Protein AF-A0AAE8HSI9-F1 (afdb_monomer_lite)

Sequence (121 aa):
MRQSHGNIGQLSGLDQTIVAERVVAFLRQRHPHSTAKHVARDLDISRETVAKWIERGSAPNAEGILKLIAVYKTDLLIALLGGAEQWLAVAAWHERRARFEAEQAAFVAEMGPLLLGEDRP

Radius of gyration: 19.29 Å; chains: 1; bounding box: 38×51×55 Å

Foldseek 3Di:
DDDPPPPPVCVVPPDLLLQLVLVLVLQCVVPVPPSLVVLCVLLVHDSVVSCCSNPVSGRDDPVRVVSCCVRVNLSSVCSNVVHQDPVSVVVVVVVVVVVVVVVVVVVCVVCVCVVVVPDDD

Structure (mmCIF, N/CA/C/O backbone):
data_AF-A0AAE8HSI9-F1
#
_entry.id   AF-A0AAE8HSI9-F1
#
loop_
_atom_site.group_PDB
_atom_site.id
_atom_site.type_symbol
_atom_site.label_atom_id
_atom_site.label_alt_id
_atom_site.label_comp_id
_atom_site.label_asym_id
_atom_site.label_entity_id
_atom_site.label_seq_id
_atom_site.pdbx_PDB_ins_code
_atom_site.Cartn_x
_atom_site.Cartn_y
_atom_site.Cartn_z
_atom_site.occupancy
_atom_site.B_iso_or_equiv
_atom_site.auth_seq_id
_atom_site.auth_comp_id
_atom_site.auth_asym_id
_atom_site.auth_atom_id
_atom_site.pdbx_PDB_model_num
ATOM 1 N N . MET A 1 1 ? 25.166 25.464 3.784 1.00 37.00 1 MET A N 1
ATOM 2 C CA . MET A 1 1 ? 23.713 25.433 3.511 1.00 37.00 1 MET A CA 1
ATOM 3 C C . MET A 1 1 ? 23.166 24.063 3.893 1.00 37.00 1 MET A C 1
ATOM 5 O O . MET A 1 1 ? 23.664 23.072 3.389 1.00 37.00 1 MET A O 1
ATOM 9 N N . ARG A 1 2 ? 22.219 24.069 4.843 1.00 41.34 2 ARG A N 1
ATOM 10 C CA . ARG A 1 2 ? 21.186 23.075 5.202 1.00 41.34 2 ARG A CA 1
ATOM 11 C C . ARG A 1 2 ? 21.513 21.572 5.097 1.00 41.34 2 ARG A C 1
ATOM 13 O O . ARG A 1 2 ? 21.312 20.946 4.065 1.00 41.34 2 ARG A O 1
ATOM 20 N N . GLN A 1 3 ? 21.852 20.981 6.244 1.00 43.19 3 GLN A N 1
ATOM 21 C CA . GLN A 1 3 ? 21.495 19.593 6.535 1.00 43.19 3 GLN A CA 1
ATOM 22 C C . GLN A 1 3 ? 19.973 19.534 6.740 1.00 43.19 3 GLN A C 1
ATOM 24 O O . GLN A 1 3 ? 19.456 20.131 7.681 1.00 43.19 3 GLN A O 1
ATOM 29 N N . SER A 1 4 ? 19.256 18.863 5.838 1.00 45.56 4 SER A N 1
ATOM 30 C CA . SER A 1 4 ? 17.888 18.400 6.084 1.00 45.56 4 SER A CA 1
ATOM 31 C C . SER A 1 4 ? 17.978 16.931 6.468 1.00 45.56 4 SER A C 1
ATOM 33 O O . SER A 1 4 ? 17.806 16.039 5.641 1.00 45.56 4 SER A O 1
ATOM 35 N N . HIS A 1 5 ? 18.341 16.668 7.721 1.00 45.78 5 HIS A N 1
ATOM 36 C CA . HIS A 1 5 ? 18.079 15.360 8.296 1.00 45.78 5 HIS A CA 1
ATOM 37 C C . HIS A 1 5 ? 16.585 15.330 8.597 1.00 45.78 5 HIS A C 1
ATOM 39 O O . HIS A 1 5 ? 16.145 15.866 9.614 1.00 45.78 5 HIS A O 1
ATOM 45 N N . GLY A 1 6 ? 15.800 14.755 7.682 1.00 47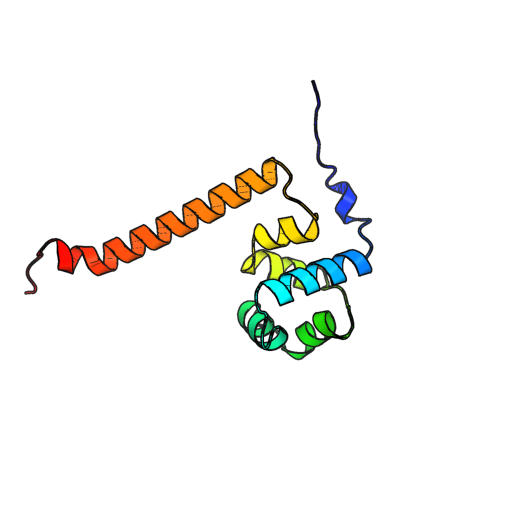.19 6 GLY A N 1
ATOM 46 C CA . GLY A 1 6 ? 14.456 14.296 8.008 1.00 47.19 6 GLY A CA 1
ATOM 47 C C . GLY A 1 6 ? 14.579 13.430 9.256 1.00 47.19 6 GLY A C 1
ATOM 48 O O . GLY A 1 6 ? 15.250 12.399 9.244 1.00 47.19 6 GLY A O 1
ATOM 49 N N . ASN A 1 7 ? 14.061 13.937 10.367 1.00 42.56 7 ASN A N 1
ATOM 50 C CA . ASN A 1 7 ? 14.301 13.373 11.678 1.00 42.56 7 ASN A CA 1
ATOM 51 C C . ASN A 1 7 ? 13.498 12.071 11.778 1.00 42.56 7 ASN A C 1
ATOM 53 O O . ASN A 1 7 ? 12.293 12.096 12.016 1.00 42.56 7 ASN A O 1
ATOM 57 N N . ILE A 1 8 ? 14.159 10.928 11.574 1.00 45.44 8 ILE A N 1
ATOM 58 C CA . ILE A 1 8 ? 13.563 9.582 11.680 1.00 45.44 8 ILE A CA 1
ATOM 59 C C . ILE A 1 8 ? 12.914 9.371 13.068 1.00 45.44 8 ILE A C 1
ATOM 61 O O . ILE A 1 8 ? 11.999 8.563 13.215 1.00 45.44 8 ILE A O 1
ATOM 65 N N . GLY A 1 9 ? 13.291 10.183 14.065 1.00 38.78 9 GLY A N 1
ATOM 66 C CA . GLY A 1 9 ? 12.620 10.292 15.361 1.00 38.78 9 GLY A CA 1
ATOM 67 C C . GLY A 1 9 ? 11.175 10.821 15.336 1.00 38.78 9 GLY A C 1
ATOM 68 O O . GLY A 1 9 ? 10.556 10.852 16.388 1.00 38.78 9 GLY A O 1
ATOM 69 N N . GLN A 1 10 ? 10.603 11.218 14.191 1.00 45.84 10 GLN A N 1
ATOM 70 C CA . 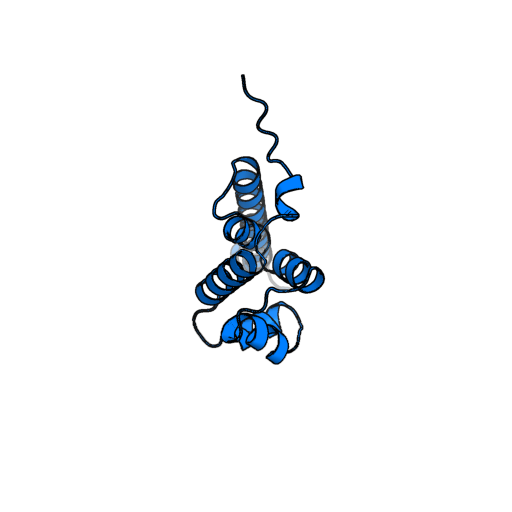GLN A 1 10 ? 9.187 11.616 14.097 1.00 45.84 10 GLN A CA 1
ATOM 71 C C . GLN A 1 10 ? 8.201 10.447 13.956 1.00 45.84 10 GLN A C 1
ATOM 73 O O . GLN A 1 10 ? 7.003 10.650 14.139 1.00 45.84 10 GLN A O 1
ATOM 78 N N . LEU A 1 11 ? 8.661 9.217 13.700 1.00 47.22 11 LEU A N 1
ATOM 79 C CA . LEU A 1 11 ? 7.761 8.054 13.672 1.00 47.22 11 LEU A CA 1
ATOM 80 C C . LEU A 1 11 ? 7.278 7.633 15.073 1.00 47.22 11 LEU A C 1
ATOM 82 O O . LEU A 1 11 ? 6.293 6.910 15.177 1.00 47.22 11 LEU A O 1
ATOM 86 N N . SER A 1 12 ? 7.924 8.100 16.149 1.00 51.09 12 SER A N 1
ATOM 87 C CA . SER A 1 12 ? 7.533 7.803 17.536 1.00 51.09 12 SER A CA 1
ATOM 88 C C . SER A 1 12 ? 6.442 8.730 18.095 1.00 51.09 12 SER A C 1
ATOM 90 O O . SER A 1 12 ? 5.990 8.511 19.216 1.00 51.09 12 SER A O 1
ATOM 92 N N . GLY A 1 13 ? 6.000 9.738 17.329 1.00 49.81 13 GLY A N 1
ATOM 93 C CA . GLY A 1 13 ? 5.013 10.736 17.764 1.00 49.81 13 GLY A CA 1
ATOM 94 C C . GLY A 1 13 ? 3.863 10.987 16.786 1.00 49.81 13 GLY A C 1
ATOM 95 O O . GLY A 1 13 ? 3.117 11.945 16.976 1.00 49.81 13 GLY A O 1
ATOM 96 N N . LEU A 1 14 ? 3.712 10.175 15.735 1.00 61.12 14 LEU A N 1
ATOM 97 C CA . LEU A 1 14 ? 2.512 10.248 14.905 1.00 61.12 14 LEU A CA 1
ATOM 98 C C . LEU A 1 14 ? 1.335 9.697 15.709 1.00 61.12 14 LEU A C 1
ATOM 100 O O . LEU A 1 14 ? 1.341 8.535 16.114 1.00 61.12 14 LEU A O 1
ATOM 104 N N . ASP A 1 15 ? 0.337 10.549 15.934 1.00 78.31 15 ASP A N 1
ATOM 105 C CA . ASP A 1 15 ? -0.945 10.147 16.499 1.00 78.31 15 ASP A CA 1
ATOM 106 C C . ASP A 1 15 ? -1.463 8.933 15.713 1.00 78.31 15 ASP A C 1
ATOM 108 O O . ASP A 1 15 ? -1.558 8.968 14.480 1.00 78.31 15 ASP A O 1
ATOM 112 N N . GLN A 1 16 ? -1.766 7.841 16.420 1.00 80.62 16 GLN A N 1
ATOM 113 C CA . GLN A 1 16 ? -2.298 6.622 15.808 1.00 80.62 16 GLN A CA 1
ATOM 114 C C . GLN A 1 16 ? -3.548 6.925 14.972 1.00 80.62 16 GLN A C 1
ATOM 116 O O . GLN A 1 16 ? -3.772 6.277 13.952 1.00 80.62 16 GLN A O 1
ATOM 121 N N . THR A 1 17 ? -4.303 7.955 15.352 1.00 86.75 17 THR A N 1
ATOM 122 C CA . THR A 1 17 ? -5.452 8.474 14.609 1.00 86.75 17 THR A CA 1
ATOM 123 C C . THR A 1 17 ? -5.041 8.991 13.230 1.00 86.75 17 THR A C 1
ATOM 125 O O . THR A 1 17 ? -5.610 8.571 12.226 1.00 86.75 17 THR A O 1
ATOM 128 N N . ILE A 1 18 ? -3.986 9.810 13.145 1.00 87.44 18 ILE A N 1
ATOM 129 C CA . ILE A 1 18 ? -3.472 10.343 11.870 1.00 87.44 18 ILE A CA 1
ATOM 130 C C . ILE A 1 18 ? -2.970 9.206 10.976 1.00 87.44 18 ILE A C 1
ATOM 132 O O . ILE A 1 18 ? -3.213 9.204 9.767 1.00 87.44 18 ILE A O 1
ATOM 136 N N . VAL A 1 19 ? -2.269 8.226 11.554 1.00 88.50 19 VAL A N 1
ATOM 137 C CA . VAL A 1 19 ? -1.794 7.054 10.804 1.00 88.50 19 VAL A CA 1
ATOM 138 C C . VAL A 1 19 ? -2.977 6.260 10.255 1.00 88.50 19 VAL A C 1
ATOM 140 O O . VAL A 1 19 ? -2.989 5.939 9.067 1.00 88.50 19 VAL A O 1
ATOM 143 N N . ALA A 1 20 ? -3.983 5.979 11.086 1.00 91.88 20 ALA A N 1
ATOM 144 C CA . ALA A 1 20 ? -5.183 5.272 10.663 1.00 91.88 20 ALA A CA 1
ATOM 145 C C . ALA A 1 20 ? 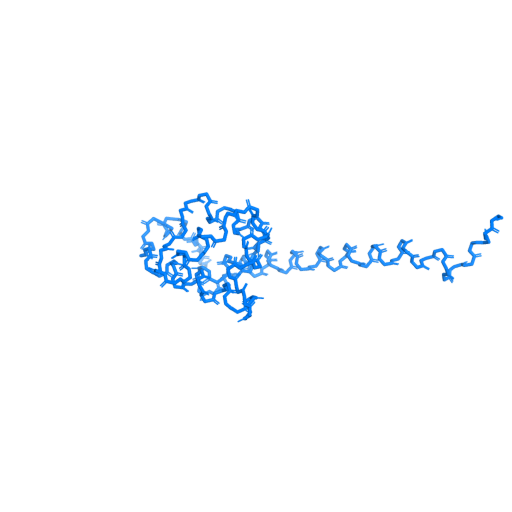-5.899 6.011 9.524 1.00 91.88 20 ALA A C 1
ATOM 147 O O . ALA A 1 20 ? -6.187 5.407 8.493 1.00 91.88 20 ALA A O 1
ATOM 148 N N . GLU A 1 21 ? -6.116 7.320 9.656 1.00 92.88 21 GLU A N 1
ATOM 149 C CA . GLU A 1 21 ? -6.763 8.144 8.631 1.00 92.88 21 GLU A CA 1
ATOM 150 C C . GLU A 1 21 ? -6.007 8.117 7.302 1.00 92.88 21 GLU A C 1
ATOM 152 O O . GLU A 1 21 ? -6.609 7.878 6.253 1.00 92.88 21 GLU A O 1
ATOM 157 N N . ARG A 1 22 ? -4.681 8.305 7.334 1.00 93.75 22 ARG A N 1
ATOM 158 C CA . ARG A 1 22 ? -3.839 8.296 6.127 1.00 93.75 22 ARG A CA 1
ATOM 159 C C . ARG A 1 22 ? -3.835 6.932 5.450 1.00 93.75 22 ARG A C 1
ATOM 161 O O . ARG A 1 22 ? -3.973 6.866 4.229 1.00 93.75 22 ARG A O 1
ATOM 168 N N . VAL A 1 23 ? -3.738 5.848 6.224 1.00 94.75 23 VAL A N 1
ATOM 169 C CA . VAL A 1 23 ? -3.848 4.483 5.690 1.00 94.75 23 VAL A CA 1
ATOM 170 C C . VAL A 1 23 ? -5.214 4.281 5.045 1.00 94.75 23 VAL A C 1
ATOM 172 O O . VAL A 1 23 ? -5.290 3.843 3.902 1.00 94.75 23 VAL A O 1
ATOM 175 N N . VAL A 1 24 ? -6.305 4.621 5.730 1.00 95.44 24 VAL A N 1
ATOM 176 C CA . VAL A 1 24 ? -7.660 4.417 5.201 1.00 95.44 24 VAL A CA 1
ATOM 177 C C . VAL A 1 24 ? -7.895 5.234 3.934 1.00 95.44 24 VAL A C 1
ATOM 179 O O . VAL A 1 24 ? -8.435 4.700 2.962 1.00 95.44 24 VAL A O 1
ATOM 182 N N . ALA A 1 25 ? -7.465 6.496 3.913 1.00 95.56 25 ALA A N 1
ATOM 183 C CA . ALA A 1 25 ? -7.547 7.350 2.734 1.00 95.56 25 ALA A CA 1
ATOM 184 C C . ALA A 1 25 ? -6.776 6.742 1.554 1.00 95.56 25 ALA A C 1
ATOM 186 O O . ALA A 1 25 ? -7.338 6.584 0.468 1.00 95.56 25 ALA A O 1
ATOM 187 N N . PHE A 1 26 ? -5.532 6.315 1.789 1.00 96.44 26 PHE A N 1
ATOM 188 C CA . PHE A 1 26 ? -4.700 5.659 0.786 1.00 96.44 26 PHE A CA 1
ATOM 189 C C . PHE A 1 26 ? -5.357 4.388 0.228 1.00 96.44 26 PHE A C 1
ATOM 191 O O . PHE A 1 26 ? -5.484 4.224 -0.986 1.00 96.44 26 PHE A O 1
ATOM 198 N N . LEU A 1 27 ? -5.837 3.498 1.102 1.00 96.75 27 LEU A N 1
ATOM 199 C CA . LEU A 1 27 ? -6.444 2.233 0.687 1.00 96.75 27 LEU A CA 1
ATOM 200 C C . LEU A 1 27 ? -7.728 2.451 -0.119 1.00 96.75 27 LEU A C 1
ATOM 202 O O . LEU A 1 27 ? -7.932 1.783 -1.133 1.00 96.75 27 LEU A O 1
ATOM 206 N N . ARG A 1 28 ? -8.580 3.401 0.290 1.00 96.25 28 ARG A N 1
ATOM 207 C CA . ARG A 1 28 ? -9.808 3.748 -0.445 1.00 96.25 28 ARG A CA 1
ATOM 208 C C . ARG A 1 28 ? -9.508 4.384 -1.797 1.00 96.25 28 ARG A C 1
ATOM 210 O O . ARG A 1 28 ? -10.214 4.099 -2.757 1.00 96.25 28 ARG A O 1
ATOM 217 N N . GLN A 1 29 ? -8.453 5.189 -1.899 1.00 96.56 29 GLN A N 1
ATOM 218 C CA . GLN A 1 29 ? -8.004 5.725 -3.182 1.00 96.56 29 GLN A CA 1
ATOM 219 C C . GLN A 1 29 ? -7.496 4.607 -4.104 1.00 96.56 29 GLN A C 1
ATOM 221 O O . GLN A 1 29 ? -7.837 4.573 -5.285 1.00 96.56 29 GLN A O 1
ATOM 226 N N . ARG A 1 30 ? -6.704 3.670 -3.566 1.00 96.06 30 ARG A N 1
ATOM 227 C CA . ARG A 1 30 ? -6.121 2.562 -4.334 1.00 96.06 30 ARG A CA 1
ATOM 228 C C . ARG A 1 30 ? -7.164 1.543 -4.793 1.00 96.06 30 ARG A C 1
ATOM 230 O O . ARG A 1 30 ? -7.054 1.021 -5.904 1.00 96.06 30 ARG A O 1
ATOM 237 N N . HIS A 1 31 ? -8.158 1.268 -3.951 1.00 95.88 31 HIS A N 1
ATOM 238 C CA . HIS A 1 31 ? -9.245 0.327 -4.211 1.00 95.88 31 HIS A CA 1
ATOM 239 C C . HIS A 1 31 ? -10.601 0.962 -3.846 1.00 95.88 31 HIS A C 1
ATOM 241 O O . HIS A 1 31 ? -11.114 0.707 -2.751 1.00 95.88 31 HIS A O 1
ATOM 247 N N . PRO A 1 32 ? -11.217 1.746 -4.753 1.00 94.31 32 PRO A N 1
ATOM 248 C CA . PRO A 1 32 ? -12.453 2.489 -4.465 1.00 94.31 32 PRO A CA 1
ATOM 249 C C . PRO A 1 32 ? -13.666 1.612 -4.145 1.00 94.31 32 PRO A C 1
ATOM 251 O O . PRO A 1 32 ? -14.569 2.019 -3.418 1.00 94.31 32 PRO A O 1
ATOM 254 N N . HIS A 1 33 ? -13.688 0.387 -4.670 1.00 94.31 33 HIS A N 1
ATOM 255 C CA . HIS A 1 33 ? -14.769 -0.567 -4.456 1.00 94.31 33 HIS A CA 1
ATOM 256 C C . HIS A 1 33 ? -14.242 -1.822 -3.774 1.00 94.31 33 HIS A C 1
ATOM 258 O O . HIS A 1 33 ? -13.179 -2.342 -4.120 1.00 94.31 33 HIS A O 1
ATOM 264 N N . SER A 1 34 ? -15.013 -2.348 -2.819 1.00 93.88 34 SER A N 1
ATOM 265 C CA . SER A 1 34 ? -14.642 -3.549 -2.059 1.00 93.88 34 SER A CA 1
ATOM 266 C C . SER A 1 34 ? -13.232 -3.463 -1.451 1.00 93.88 34 SER A C 1
ATOM 268 O O . SER A 1 34 ? -12.488 -4.444 -1.481 1.00 93.88 34 SER A O 1
ATOM 270 N N . THR A 1 35 ? -12.850 -2.293 -0.920 1.00 96.50 35 THR A N 1
ATOM 271 C CA . THR A 1 35 ? -11.492 -1.989 -0.437 1.00 96.50 35 THR A CA 1
ATOM 272 C C . THR A 1 35 ? -10.941 -3.094 0.464 1.00 96.50 35 THR A C 1
ATOM 274 O O . THR A 1 35 ? -9.893 -3.659 0.170 1.00 96.50 35 THR A O 1
ATOM 277 N N . ALA A 1 36 ? -11.694 -3.491 1.499 1.00 96.50 36 ALA A N 1
ATOM 278 C CA . ALA A 1 36 ? -11.256 -4.512 2.450 1.00 96.50 36 ALA A CA 1
ATOM 279 C C . ALA A 1 36 ? -10.945 -5.867 1.792 1.00 96.50 36 ALA A C 1
ATOM 281 O O . ALA A 1 36 ? -10.013 -6.546 2.204 1.00 96.50 36 ALA A O 1
ATOM 282 N N . LYS A 1 37 ? -11.702 -6.262 0.759 1.00 97.06 37 LYS A N 1
ATOM 283 C CA . LYS A 1 37 ? -11.490 -7.525 0.036 1.00 97.06 37 LYS A CA 1
ATOM 284 C C . LYS A 1 37 ? -10.192 -7.491 -0.770 1.00 97.06 37 LYS A C 1
ATOM 286 O O . LYS A 1 37 ? -9.434 -8.452 -0.722 1.00 97.06 37 LYS A O 1
ATOM 291 N N . HIS A 1 38 ? -9.960 -6.412 -1.517 1.00 97.69 38 HIS A N 1
ATOM 292 C CA . HIS A 1 38 ? -8.770 -6.284 -2.359 1.00 97.69 38 HIS A CA 1
ATOM 293 C C . HIS A 1 38 ? -7.501 -6.201 -1.517 1.00 97.69 38 HIS A C 1
ATOM 295 O O . HIS A 1 38 ? -6.584 -6.981 -1.730 1.00 97.69 38 HIS A O 1
ATOM 301 N N . VAL A 1 39 ? -7.503 -5.347 -0.495 1.00 97.38 39 VAL A N 1
ATOM 302 C CA . VAL A 1 39 ? -6.354 -5.173 0.400 1.00 97.38 39 VAL A CA 1
ATOM 303 C C . VAL A 1 39 ? -6.048 -6.464 1.162 1.00 97.38 39 VAL A C 1
ATOM 305 O O . VAL A 1 39 ? -4.893 -6.851 1.256 1.00 97.38 39 VAL A O 1
ATOM 308 N N . ALA A 1 40 ? -7.064 -7.175 1.661 1.00 97.56 40 ALA A N 1
ATOM 309 C CA . ALA A 1 40 ? -6.864 -8.454 2.344 1.00 97.56 40 ALA A CA 1
ATOM 310 C C . ALA A 1 40 ? -6.210 -9.509 1.443 1.00 97.56 40 ALA A C 1
ATOM 312 O O . ALA A 1 40 ? -5.330 -10.233 1.896 1.00 97.56 40 ALA A O 1
ATOM 313 N N . ARG A 1 41 ? -6.614 -9.564 0.168 1.00 97.50 41 ARG A N 1
ATOM 314 C CA . ARG A 1 41 ? -5.991 -10.433 -0.836 1.00 97.50 41 ARG A CA 1
ATOM 315 C C . ARG A 1 41 ? -4.549 -10.014 -1.113 1.00 97.50 41 ARG A C 1
ATOM 317 O O . ARG A 1 41 ? -3.682 -10.872 -1.167 1.00 97.50 41 ARG A O 1
ATOM 324 N N . ASP A 1 42 ? -4.306 -8.722 -1.304 1.00 96.81 42 ASP A N 1
ATOM 325 C CA . ASP A 1 42 ? -2.975 -8.220 -1.650 1.00 96.81 42 ASP A CA 1
ATOM 326 C C . ASP A 1 42 ? -1.976 -8.423 -0.489 1.00 96.81 42 ASP A C 1
ATOM 328 O O . ASP A 1 42 ? -0.795 -8.652 -0.731 1.00 96.81 42 ASP A O 1
ATOM 332 N N . LEU A 1 43 ? -2.448 -8.374 0.764 1.00 95.50 43 LEU A N 1
ATOM 333 C CA . LEU A 1 43 ? -1.636 -8.551 1.976 1.00 95.50 43 LEU A CA 1
ATOM 334 C C . LEU A 1 43 ? -1.601 -9.987 2.518 1.00 95.50 43 LEU A C 1
ATOM 336 O O . LEU A 1 43 ? -0.882 -10.233 3.487 1.00 95.50 43 LEU A O 1
ATOM 340 N N . ASP A 1 44 ? -2.401 -10.890 1.954 1.00 96.12 44 ASP A N 1
ATOM 341 C CA . ASP A 1 44 ? -2.622 -12.249 2.461 1.00 96.12 44 ASP A CA 1
ATOM 342 C C . ASP A 1 44 ? -3.001 -12.287 3.960 1.00 96.12 44 ASP A C 1
ATOM 344 O O . ASP A 1 44 ? -2.380 -12.942 4.799 1.00 96.12 44 ASP A O 1
ATOM 348 N N . ILE A 1 45 ? -4.022 -11.506 4.330 1.00 95.62 45 ILE A N 1
ATOM 349 C CA . ILE A 1 45 ? -4.570 -11.455 5.697 1.00 95.62 45 ILE A CA 1
ATOM 350 C C . ILE A 1 45 ? -6.097 -11.528 5.689 1.00 95.62 45 ILE A C 1
ATOM 352 O O . ILE A 1 45 ? -6.751 -11.429 4.651 1.00 95.62 45 ILE A O 1
ATOM 356 N N . SER A 1 46 ? -6.707 -11.676 6.868 1.00 96.69 46 SER A N 1
ATOM 357 C CA . SER A 1 46 ? -8.164 -11.744 6.957 1.00 96.69 46 SER A CA 1
ATOM 358 C C . SER A 1 46 ? -8.827 -10.422 6.541 1.00 96.69 46 SER A C 1
ATOM 360 O O . SER A 1 46 ? -8.413 -9.323 6.925 1.00 96.69 46 SER A O 1
ATOM 362 N N . ARG A 1 47 ? -9.938 -10.535 5.801 1.00 96.75 47 ARG A N 1
ATOM 363 C CA . ARG A 1 47 ? -10.786 -9.387 5.439 1.00 96.75 47 ARG A CA 1
ATOM 364 C C . ARG A 1 47 ? -11.286 -8.633 6.668 1.00 96.75 47 ARG A C 1
ATOM 366 O O . ARG A 1 47 ? -11.448 -7.421 6.608 1.00 96.75 47 ARG A O 1
ATOM 373 N N . GLU A 1 48 ? -11.531 -9.339 7.769 1.00 96.00 48 GLU A N 1
ATOM 374 C CA . GLU A 1 48 ? -12.002 -8.737 9.016 1.00 96.00 48 GLU A CA 1
ATOM 375 C C . GLU A 1 48 ? -10.957 -7.801 9.636 1.00 96.00 48 GLU A C 1
ATOM 377 O O . GLU A 1 48 ? -11.305 -6.715 10.093 1.00 96.00 48 GLU A O 1
ATOM 382 N N . THR A 1 49 ? -9.674 -8.177 9.610 1.00 95.56 49 THR A N 1
ATOM 383 C CA . THR A 1 49 ? -8.585 -7.309 10.081 1.00 95.56 49 THR A CA 1
ATOM 384 C C . THR A 1 49 ? -8.547 -6.007 9.290 1.00 95.56 49 THR A C 1
ATOM 386 O O . THR A 1 49 ? -8.507 -4.928 9.875 1.00 95.56 49 THR A O 1
ATOM 389 N N . VAL A 1 50 ? -8.650 -6.091 7.963 1.00 96.44 50 VAL A N 1
ATOM 390 C CA . VAL A 1 50 ? -8.676 -4.896 7.113 1.00 96.44 50 VAL A CA 1
ATOM 391 C C . VAL A 1 50 ? -9.957 -4.081 7.318 1.00 96.44 50 VAL A C 1
ATOM 393 O O . VAL A 1 50 ? -9.908 -2.852 7.346 1.00 96.44 50 VAL A O 1
ATOM 396 N N . ALA A 1 51 ? -11.105 -4.737 7.507 1.00 95.62 51 ALA A N 1
ATOM 397 C CA . ALA A 1 51 ? -12.361 -4.057 7.816 1.00 95.62 51 ALA A CA 1
ATOM 398 C C . ALA A 1 51 ? -12.257 -3.256 9.123 1.00 95.62 51 ALA A C 1
ATOM 400 O O . ALA A 1 51 ? -12.707 -2.116 9.168 1.00 95.62 51 ALA A O 1
ATOM 401 N N . LYS A 1 52 ? -11.577 -3.777 10.156 1.00 94.56 52 LYS A N 1
ATOM 402 C CA . LYS A 1 52 ? -11.310 -3.025 11.398 1.00 94.56 52 LYS A CA 1
ATOM 403 C C . LYS A 1 52 ? -10.512 -1.747 11.135 1.00 94.56 52 LYS A C 1
ATOM 405 O O . LYS A 1 52 ? -10.844 -0.711 11.705 1.00 94.56 52 LYS A O 1
ATOM 410 N N . TRP A 1 53 ? -9.522 -1.783 10.244 1.00 94.62 53 TRP A N 1
ATOM 411 C CA . TRP A 1 53 ? -8.782 -0.575 9.868 1.00 94.62 53 TRP A CA 1
ATOM 412 C C . TRP A 1 53 ? -9.684 0.451 9.175 1.00 94.62 53 TRP A C 1
ATOM 414 O O . TRP A 1 53 ? -9.676 1.623 9.535 1.00 94.62 53 TRP A O 1
ATOM 424 N N . ILE A 1 54 ? -10.510 0.004 8.226 1.00 93.31 54 ILE A N 1
ATOM 425 C CA . ILE A 1 54 ? -11.309 0.885 7.358 1.00 93.31 54 ILE A CA 1
ATOM 426 C C . ILE A 1 54 ? -12.575 1.426 8.031 1.00 93.31 54 ILE A C 1
ATOM 428 O O . ILE A 1 54 ? -12.957 2.569 7.778 1.00 93.31 54 ILE A O 1
ATOM 432 N N . GLU A 1 55 ? -13.264 0.604 8.817 1.00 90.25 55 GLU A N 1
ATOM 433 C CA . GLU A 1 55 ? -14.578 0.916 9.393 1.00 90.25 55 GLU A CA 1
ATOM 434 C C . GLU A 1 55 ? -14.461 1.469 10.809 1.00 90.25 55 GLU A C 1
ATOM 436 O O . GLU A 1 55 ? -15.208 2.368 11.182 1.00 90.25 55 GLU A O 1
ATOM 441 N N . ARG A 1 56 ? -13.522 0.938 11.602 1.00 83.69 56 ARG A N 1
ATOM 442 C CA . ARG A 1 56 ? -13.352 1.314 13.014 1.00 83.69 56 ARG A CA 1
ATOM 443 C C . ARG A 1 56 ? -12.220 2.314 13.237 1.00 83.69 56 ARG A C 1
ATOM 445 O O . ARG A 1 56 ? -11.953 2.652 14.385 1.00 83.69 56 ARG A O 1
ATOM 452 N N . GLY A 1 57 ? -11.526 2.733 12.175 1.00 80.50 57 GLY A N 1
ATOM 453 C CA . GLY A 1 57 ? -10.400 3.667 12.260 1.00 80.50 57 GLY A CA 1
ATOM 454 C C . GLY A 1 57 ? -9.233 3.137 13.095 1.00 80.50 57 GLY A C 1
ATOM 455 O O . GLY 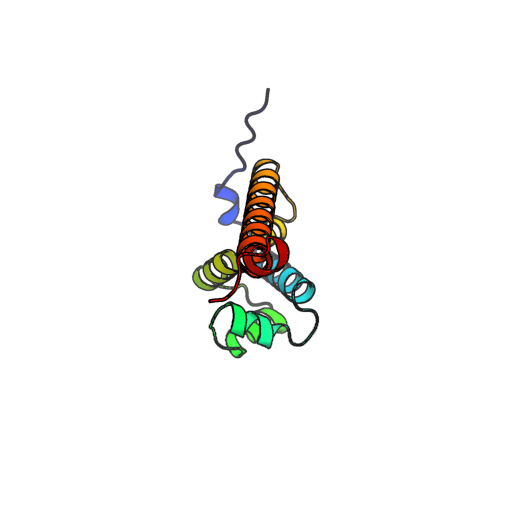A 1 57 ? -8.464 3.913 13.649 1.00 80.50 57 GLY A O 1
ATOM 456 N N . SER A 1 58 ? -9.112 1.814 13.243 1.00 86.31 58 SER A N 1
ATOM 457 C CA . SER A 1 58 ? -8.006 1.221 13.993 1.00 86.31 58 SER A CA 1
ATOM 458 C C . SER A 1 58 ? -6.720 1.331 13.177 1.00 86.31 58 SER A C 1
ATOM 460 O O . SER A 1 58 ? -6.664 0.832 12.053 1.00 86.31 58 SER A O 1
ATOM 462 N N . ALA A 1 59 ? -5.674 1.939 13.736 1.00 86.25 59 ALA A N 1
ATOM 463 C CA . ALA A 1 59 ? 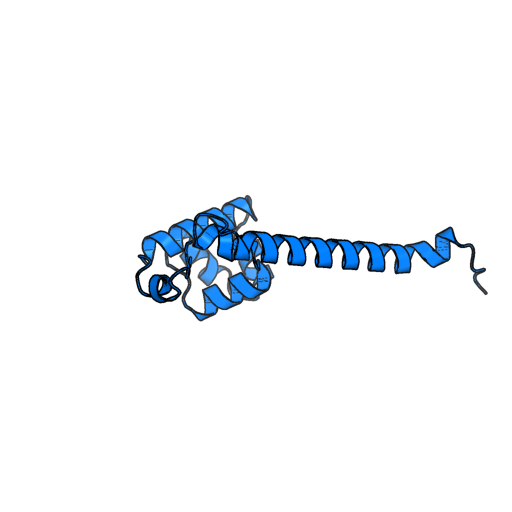-4.371 1.960 13.083 1.00 86.25 59 ALA A CA 1
ATOM 464 C C . ALA A 1 59 ? -3.854 0.521 12.882 1.00 86.25 59 ALA A C 1
ATOM 466 O O . ALA A 1 59 ? -3.961 -0.300 13.804 1.00 86.25 59 ALA A O 1
ATOM 467 N N . PRO A 1 60 ? -3.276 0.185 11.715 1.00 91.75 60 PRO A N 1
ATOM 468 C CA . PRO A 1 60 ? -2.523 -1.052 11.584 1.00 91.75 60 PRO A CA 1
ATOM 469 C C . PRO A 1 60 ? -1.382 -1.073 12.605 1.00 91.75 60 PRO A C 1
ATOM 471 O O . PRO A 1 60 ? -0.724 -0.059 12.842 1.00 91.75 60 PRO A O 1
ATOM 474 N N . ASN A 1 61 ? -1.130 -2.236 13.202 1.00 90.25 61 ASN A N 1
ATOM 475 C CA . ASN A 1 61 ? 0.050 -2.429 14.041 1.00 90.25 61 ASN A CA 1
ATOM 476 C C . ASN A 1 61 ? 1.331 -2.431 13.180 1.00 90.25 61 ASN A C 1
ATOM 478 O O . ASN A 1 61 ? 1.270 -2.382 11.951 1.00 90.25 61 ASN A O 1
ATOM 482 N N . ALA A 1 62 ? 2.502 -2.530 13.816 1.00 89.19 62 ALA A N 1
ATOM 483 C CA . ALA A 1 62 ? 3.783 -2.496 13.108 1.00 89.19 62 ALA A CA 1
ATOM 484 C C . ALA A 1 62 ? 3.884 -3.561 11.997 1.00 89.19 62 ALA A C 1
ATOM 486 O O . ALA A 1 62 ? 4.325 -3.258 10.893 1.00 89.19 62 ALA A O 1
ATOM 487 N N . GLU A 1 63 ? 3.412 -4.785 12.253 1.00 92.94 63 GLU A N 1
ATOM 488 C CA . GLU A 1 63 ? 3.375 -5.853 11.247 1.00 92.94 63 GLU A CA 1
ATOM 489 C C . GLU A 1 63 ? 2.458 -5.496 10.066 1.00 92.94 63 GLU A C 1
ATOM 491 O O . GLU A 1 63 ? 2.842 -5.657 8.909 1.00 92.94 63 GLU A O 1
ATOM 496 N N . GLY A 1 64 ? 1.265 -4.967 10.343 1.00 94.56 64 GLY A N 1
ATOM 497 C CA . GLY A 1 64 ? 0.328 -4.504 9.325 1.00 94.56 64 GLY A CA 1
ATOM 498 C C . GLY A 1 64 ? 0.922 -3.391 8.466 1.00 94.56 64 GLY A C 1
ATOM 499 O O . GLY A 1 64 ? 0.828 -3.454 7.243 1.00 94.56 64 GLY A O 1
ATOM 500 N N . ILE A 1 65 ? 1.603 -2.421 9.082 1.00 94.38 65 ILE A N 1
ATOM 501 C CA . ILE A 1 65 ? 2.326 -1.367 8.359 1.00 94.38 65 ILE A CA 1
ATOM 502 C C . ILE A 1 65 ? 3.428 -1.963 7.478 1.00 94.38 65 ILE A C 1
ATOM 504 O O . ILE A 1 65 ? 3.514 -1.605 6.307 1.00 94.38 65 ILE A O 1
ATOM 508 N N . LEU A 1 66 ? 4.232 -2.905 7.980 1.00 94.06 66 LEU A N 1
ATOM 509 C CA . LEU A 1 66 ? 5.280 -3.553 7.182 1.00 94.06 66 LEU A CA 1
ATOM 510 C C . LEU A 1 66 ? 4.709 -4.331 5.988 1.00 94.06 66 LEU A C 1
ATOM 512 O O . LEU A 1 66 ? 5.248 -4.222 4.889 1.00 94.06 66 LEU A O 1
ATOM 516 N N . LYS A 1 67 ? 3.595 -5.055 6.162 1.00 96.56 67 LYS A N 1
ATOM 517 C CA . LYS A 1 67 ? 2.895 -5.733 5.054 1.00 96.56 67 LYS A CA 1
ATOM 518 C C . LYS A 1 67 ? 2.377 -4.737 4.021 1.00 96.56 67 LYS A C 1
ATOM 520 O O . LYS A 1 67 ? 2.563 -4.938 2.824 1.00 96.56 67 LYS A O 1
ATOM 525 N N . LEU A 1 68 ? 1.781 -3.634 4.475 1.00 97.06 68 LEU A N 1
ATOM 526 C CA . LEU A 1 68 ? 1.336 -2.560 3.591 1.00 97.06 68 LEU A CA 1
ATOM 527 C C . LEU A 1 68 ? 2.518 -1.960 2.809 1.00 97.06 68 LEU A C 1
ATOM 529 O O . LEU A 1 68 ? 2.394 -1.765 1.604 1.00 97.06 68 LEU A O 1
ATOM 533 N N . ILE A 1 69 ? 3.665 -1.708 3.451 1.00 95.44 69 ILE A N 1
ATOM 534 C CA . ILE A 1 69 ? 4.875 -1.198 2.782 1.00 95.44 69 ILE A CA 1
ATOM 535 C C . ILE A 1 69 ? 5.403 -2.217 1.768 1.00 95.44 69 ILE A C 1
ATOM 537 O O . ILE A 1 69 ? 5.771 -1.834 0.664 1.00 95.44 69 ILE A O 1
ATOM 54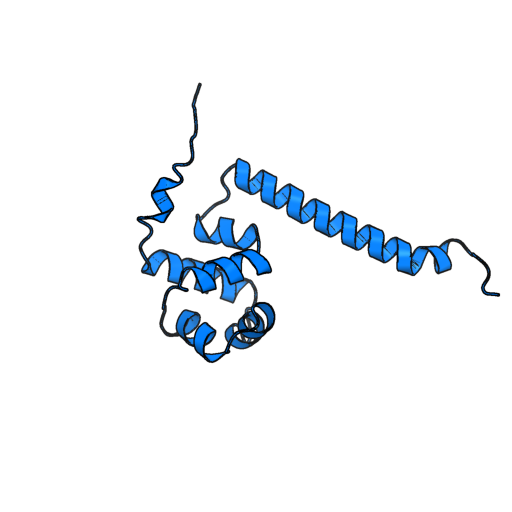1 N N . ALA A 1 70 ? 5.418 -3.511 2.090 1.00 95.56 70 ALA A N 1
ATOM 542 C CA . ALA A 1 70 ? 5.891 -4.540 1.163 1.00 95.56 70 ALA A CA 1
ATOM 543 C C . ALA A 1 70 ? 5.054 -4.599 -0.130 1.00 95.56 70 ALA A C 1
ATOM 545 O O . ALA A 1 70 ? 5.599 -4.798 -1.216 1.00 95.56 70 ALA A O 1
ATOM 546 N N . VAL A 1 71 ? 3.740 -4.392 -0.017 1.00 96.38 71 VAL A N 1
ATOM 547 C CA . VAL A 1 71 ? 2.793 -4.463 -1.139 1.00 96.38 71 VAL A CA 1
ATOM 548 C C . VAL A 1 71 ? 2.715 -3.146 -1.913 1.00 96.38 71 VAL A C 1
ATOM 550 O O . VAL A 1 71 ? 2.799 -3.130 -3.140 1.00 96.38 71 VAL A O 1
ATOM 553 N N . TYR A 1 72 ? 2.543 -2.034 -1.201 1.00 95.38 72 TYR A N 1
ATOM 554 C CA . TYR A 1 72 ? 2.251 -0.720 -1.780 1.00 95.38 72 TYR A CA 1
ATOM 555 C C . TYR A 1 72 ? 3.469 0.200 -1.874 1.00 95.38 72 TYR A C 1
ATOM 557 O O . TYR A 1 72 ? 3.396 1.252 -2.508 1.00 95.38 72 TYR A O 1
ATOM 565 N N . LYS A 1 73 ? 4.593 -0.215 -1.288 1.00 94.56 73 LYS A N 1
ATOM 566 C CA . LYS A 1 73 ? 5.917 0.368 -1.476 1.00 94.56 73 LYS A CA 1
ATOM 567 C C . LYS A 1 73 ? 5.963 1.879 -1.216 1.00 94.56 73 LYS A C 1
ATOM 569 O O . LYS A 1 73 ? 5.405 2.357 -0.224 1.00 94.56 73 LYS A O 1
ATOM 574 N N . THR A 1 74 ? 6.673 2.632 -2.059 1.00 94.81 74 THR A N 1
ATOM 575 C CA . THR A 1 74 ? 6.934 4.062 -1.844 1.00 94.81 74 THR A CA 1
ATOM 576 C C . THR A 1 74 ? 5.663 4.911 -1.834 1.00 94.81 74 THR A C 1
ATOM 578 O O . THR A 1 74 ? 5.607 5.894 -1.094 1.00 94.81 74 THR A O 1
ATOM 581 N N . ASP A 1 75 ? 4.614 4.501 -2.551 1.00 93.94 75 ASP A N 1
ATOM 582 C CA . ASP A 1 75 ? 3.337 5.221 -2.597 1.00 93.94 75 ASP A CA 1
ATOM 583 C C . ASP A 1 75 ? 2.670 5.297 -1.212 1.00 93.94 75 ASP A C 1
ATOM 585 O O . ASP A 1 75 ? 2.167 6.352 -0.815 1.00 93.94 75 ASP A O 1
ATOM 589 N N . LEU A 1 76 ? 2.724 4.212 -0.431 1.00 94.56 76 LEU A N 1
ATOM 590 C CA . LEU A 1 76 ? 2.206 4.221 0.938 1.00 94.56 76 LEU A CA 1
ATOM 591 C C . LEU A 1 76 ? 3.032 5.133 1.846 1.00 94.56 76 LEU A C 1
ATOM 593 O O . LEU A 1 76 ? 2.464 5.866 2.653 1.00 94.56 76 LEU A O 1
ATOM 597 N N . LEU A 1 77 ? 4.362 5.096 1.737 1.00 92.75 77 LEU A N 1
ATOM 598 C CA . LEU A 1 77 ? 5.239 5.938 2.556 1.00 92.75 77 LEU A CA 1
ATOM 599 C C . LEU A 1 77 ? 4.969 7.425 2.303 1.00 92.75 77 LEU A C 1
ATOM 601 O O . LEU A 1 77 ? 4.892 8.204 3.251 1.00 92.75 77 LEU A O 1
ATOM 605 N N . ILE A 1 78 ? 4.752 7.809 1.043 1.00 92.81 78 ILE A N 1
ATOM 606 C CA . ILE A 1 78 ? 4.379 9.179 0.667 1.00 92.81 78 ILE A CA 1
ATOM 607 C C . ILE A 1 78 ? 3.044 9.567 1.315 1.00 92.81 78 ILE A C 1
ATOM 609 O O . ILE A 1 78 ? 2.928 10.652 1.890 1.00 92.81 78 ILE A O 1
ATOM 613 N N . ALA A 1 79 ? 2.048 8.677 1.269 1.00 92.06 79 ALA A N 1
ATOM 614 C CA . ALA A 1 79 ? 0.749 8.919 1.890 1.00 92.06 79 ALA A CA 1
ATOM 615 C C . ALA A 1 79 ? 0.850 9.051 3.420 1.00 92.06 79 ALA A C 1
ATOM 617 O O . ALA A 1 79 ? 0.276 9.971 4.002 1.00 92.06 79 ALA A O 1
ATOM 618 N N . LEU A 1 80 ? 1.624 8.178 4.070 1.00 90.31 80 LEU A N 1
ATOM 619 C CA . LEU A 1 80 ? 1.840 8.187 5.518 1.00 90.31 80 LEU A CA 1
ATOM 620 C C . LEU A 1 80 ? 2.587 9.426 6.002 1.00 90.31 80 LEU A C 1
ATOM 622 O O . LEU A 1 80 ? 2.282 9.912 7.088 1.00 90.31 80 LEU A O 1
ATOM 626 N N . LEU A 1 81 ? 3.527 9.956 5.218 1.00 87.25 81 LEU A N 1
ATOM 627 C CA . LEU A 1 81 ? 4.256 11.182 5.550 1.00 87.25 81 LEU A CA 1
ATOM 628 C C . LEU A 1 81 ? 3.474 12.452 5.181 1.00 87.25 81 LEU A C 1
ATOM 630 O O . LEU A 1 81 ? 3.751 13.518 5.727 1.00 87.25 81 LEU A O 1
ATOM 634 N N . GLY A 1 82 ? 2.418 12.336 4.370 1.00 83.62 82 GLY A N 1
ATOM 635 C CA . GLY A 1 82 ? 1.593 13.468 3.939 1.00 83.62 82 GLY A CA 1
ATOM 636 C C . GLY A 1 82 ? 2.251 14.297 2.834 1.00 83.62 82 GLY A C 1
ATOM 637 O O . GLY A 1 82 ? 1.941 15.475 2.679 1.00 83.62 82 GLY A O 1
ATOM 638 N N . GLY A 1 83 ? 3.177 13.695 2.088 1.00 78.44 83 GLY A N 1
ATOM 639 C CA . GLY A 1 83 ? 3.959 14.361 1.057 1.00 78.44 83 GLY A CA 1
ATOM 640 C C . GLY A 1 83 ? 5.238 13.598 0.728 1.00 78.44 83 GLY A C 1
ATOM 641 O O . GLY A 1 83 ? 5.714 12.770 1.505 1.00 78.44 83 GLY A O 1
ATOM 642 N N . ALA A 1 84 ? 5.792 13.871 -0.452 1.00 77.38 84 ALA A N 1
ATOM 643 C CA . ALA A 1 84 ? 7.049 13.280 -0.883 1.00 77.38 84 ALA A CA 1
ATOM 644 C C . ALA A 1 84 ? 8.208 14.232 -0.568 1.00 77.38 84 ALA A C 1
ATOM 646 O O . ALA A 1 84 ? 8.441 15.204 -1.286 1.00 77.38 84 ALA A O 1
ATOM 647 N N . GLU A 1 85 ? 8.956 13.922 0.490 1.00 85.56 85 GLU A N 1
ATOM 648 C CA . GLU A 1 85 ? 10.296 14.476 0.686 1.00 85.56 85 GLU A CA 1
ATOM 649 C C . GLU A 1 85 ? 11.187 14.142 -0.518 1.00 85.56 85 GLU A C 1
ATOM 651 O O . GLU A 1 85 ? 10.992 13.124 -1.187 1.00 85.56 85 GLU A O 1
ATOM 656 N N . GLN A 1 86 ? 12.199 14.969 -0.790 1.00 86.38 86 GLN A N 1
ATOM 657 C CA . GLN A 1 86 ? 12.993 14.855 -2.020 1.00 86.38 86 GLN A CA 1
ATOM 658 C C . GLN A 1 86 ? 13.632 13.465 -2.195 1.00 86.38 86 GLN A C 1
ATOM 660 O O . GLN A 1 86 ? 13.605 12.904 -3.289 1.00 86.38 86 GLN A O 1
ATOM 665 N N . TRP A 1 87 ? 14.149 12.874 -1.114 1.00 88.19 87 TRP A N 1
ATOM 666 C CA . TRP A 1 87 ? 14.736 11.530 -1.142 1.00 88.19 87 TRP A CA 1
ATOM 667 C C . TRP A 1 87 ? 13.696 10.444 -1.464 1.00 88.19 87 TRP A C 1
ATOM 669 O O . TRP A 1 87 ? 13.990 9.503 -2.201 1.00 88.19 87 TRP A O 1
ATOM 679 N N . LEU A 1 88 ? 12.467 10.588 -0.960 1.00 91.31 88 LEU A N 1
ATOM 680 C CA . LEU A 1 88 ? 11.387 9.628 -1.176 1.00 91.31 88 LEU A CA 1
ATOM 681 C C . LEU A 1 88 ? 10.792 9.774 -2.579 1.00 91.31 88 LEU A C 1
ATOM 683 O O . LEU A 1 88 ? 10.450 8.777 -3.207 1.00 91.31 88 LEU A O 1
ATOM 687 N N . ALA A 1 89 ? 10.739 10.997 -3.111 1.00 89.69 89 ALA A N 1
ATOM 688 C CA . ALA A 1 89 ? 10.374 11.245 -4.501 1.00 89.69 89 ALA A CA 1
ATOM 689 C C . ALA A 1 89 ? 11.359 10.573 -5.474 1.00 89.69 89 ALA A C 1
ATOM 691 O O . ALA A 1 89 ? 10.935 9.959 -6.455 1.00 89.69 89 ALA A O 1
ATOM 692 N N . VAL A 1 90 ? 12.664 10.640 -5.178 1.00 93.44 90 VAL A N 1
ATOM 693 C CA . VAL A 1 90 ? 13.710 9.943 -5.944 1.00 93.44 90 VAL A CA 1
ATOM 694 C C . VAL A 1 90 ? 13.544 8.426 -5.836 1.00 93.44 90 VAL A C 1
ATOM 696 O O . VAL A 1 90 ? 13.544 7.745 -6.860 1.00 93.44 90 VAL A O 1
ATOM 699 N N . ALA A 1 91 ? 13.320 7.890 -4.632 1.00 94.19 91 ALA A N 1
ATOM 700 C CA . ALA A 1 91 ? 13.058 6.462 -4.441 1.00 94.19 91 ALA A CA 1
ATOM 701 C C . ALA A 1 91 ? 11.824 5.988 -5.234 1.00 94.19 91 ALA A C 1
ATOM 703 O O . ALA A 1 91 ? 11.901 4.998 -5.960 1.00 94.19 91 ALA A O 1
ATOM 704 N N . ALA A 1 92 ? 10.719 6.738 -5.179 1.00 93.75 92 ALA A N 1
ATOM 705 C CA . ALA A 1 92 ? 9.505 6.439 -5.935 1.00 93.75 92 ALA A CA 1
ATOM 706 C C . ALA A 1 92 ? 9.725 6.511 -7.454 1.00 93.75 92 ALA A C 1
ATOM 708 O O . ALA A 1 92 ? 9.134 5.746 -8.216 1.00 93.75 92 ALA A O 1
ATOM 709 N N . TRP A 1 93 ? 10.587 7.416 -7.924 1.00 94.06 93 TRP A N 1
ATOM 710 C CA . TRP A 1 93 ? 10.974 7.465 -9.331 1.00 94.06 93 TRP A CA 1
ATOM 711 C C . TRP A 1 93 ? 11.760 6.220 -9.755 1.00 94.06 93 TRP A C 1
ATOM 713 O O . TRP A 1 93 ? 11.400 5.605 -10.758 1.00 94.06 93 TRP A O 1
ATOM 723 N N . HIS A 1 94 ? 12.773 5.813 -8.985 1.00 95.94 94 HIS A N 1
ATOM 724 C CA . HIS A 1 94 ? 13.540 4.595 -9.262 1.00 95.94 94 HIS A CA 1
ATOM 725 C C . HIS A 1 94 ? 12.655 3.349 -9.257 1.00 95.94 94 HIS A C 1
ATOM 727 O O . HIS A 1 94 ? 12.770 2.512 -10.148 1.00 95.94 94 HIS A O 1
ATOM 733 N N . GLU A 1 95 ? 11.736 3.251 -8.300 1.00 95.06 95 GLU A N 1
ATOM 734 C CA . GLU A 1 95 ? 10.796 2.137 -8.204 1.00 95.06 95 GLU A CA 1
ATOM 735 C C . GLU A 1 95 ? 9.860 2.057 -9.416 1.00 95.06 95 GLU A C 1
ATOM 737 O O . GLU A 1 95 ? 9.698 0.986 -10.005 1.00 95.06 95 GLU A O 1
ATOM 742 N N . ARG A 1 96 ? 9.282 3.191 -9.839 1.00 94.44 96 ARG A N 1
ATOM 743 C CA . ARG A 1 96 ? 8.449 3.249 -11.051 1.00 94.44 96 ARG A CA 1
ATOM 744 C C . ARG A 1 96 ? 9.246 2.903 -12.301 1.00 94.44 96 ARG A C 1
ATOM 746 O O . ARG A 1 96 ? 8.746 2.173 -13.151 1.00 94.44 96 ARG A O 1
ATOM 753 N N . ARG A 1 97 ? 10.476 3.406 -12.405 1.00 95.88 97 ARG A N 1
ATOM 754 C CA . ARG A 1 97 ? 11.363 3.130 -13.534 1.00 95.88 97 ARG A CA 1
ATOM 755 C C . ARG A 1 97 ? 11.693 1.641 -13.631 1.00 95.88 97 ARG A C 1
ATOM 757 O O . ARG A 1 97 ? 11.489 1.064 -14.691 1.00 95.88 97 ARG A O 1
ATOM 764 N N . ALA A 1 98 ? 12.103 1.016 -12.528 1.00 94.88 98 ALA A N 1
ATOM 765 C CA . ALA A 1 98 ? 12.398 -0.414 -12.484 1.00 94.88 98 ALA A CA 1
ATOM 766 C C . ALA A 1 98 ? 11.173 -1.266 -12.855 1.00 94.88 98 ALA A C 1
ATOM 768 O O . ALA A 1 98 ? 11.306 -2.270 -13.550 1.00 94.88 98 ALA A O 1
ATOM 769 N N . ARG A 1 99 ? 9.967 -0.848 -12.438 1.00 92.88 99 ARG A N 1
ATOM 770 C CA . ARG A 1 99 ? 8.722 -1.509 -12.852 1.00 92.88 99 ARG A CA 1
ATOM 771 C C . ARG A 1 99 ? 8.521 -1.437 -14.367 1.00 92.88 99 ARG A C 1
ATOM 773 O O . ARG A 1 99 ? 8.281 -2.469 -14.980 1.00 92.88 99 ARG A O 1
ATOM 780 N N . PHE A 1 100 ? 8.642 -0.253 -14.966 1.00 94.38 100 PHE A N 1
ATOM 781 C CA . PHE A 1 100 ? 8.473 -0.097 -16.414 1.00 94.38 100 PHE A CA 1
ATOM 782 C C . PHE A 1 100 ? 9.543 -0.841 -17.218 1.00 94.38 100 PHE A C 1
ATOM 784 O O . PHE A 1 100 ? 9.228 -1.433 -18.244 1.00 94.38 100 PHE A O 1
ATOM 791 N N . GLU A 1 101 ? 10.790 -0.858 -16.744 1.00 95.94 101 GLU A N 1
ATOM 792 C CA . GLU A 1 101 ? 11.871 -1.635 -17.360 1.00 95.94 101 GLU A CA 1
ATOM 793 C C . GLU A 1 101 ? 11.570 -3.143 -17.307 1.00 95.94 101 GLU A C 1
ATOM 795 O O . GLU A 1 101 ? 11.745 -3.837 -18.307 1.00 95.94 101 GLU A O 1
ATOM 800 N N . ALA A 1 102 ? 11.043 -3.649 -16.186 1.00 94.38 102 ALA A N 1
ATOM 801 C CA . ALA A 1 102 ? 10.630 -5.047 -16.061 1.00 94.38 102 ALA A CA 1
ATOM 802 C C . ALA A 1 102 ? 9.433 -5.397 -16.964 1.00 94.38 102 ALA A C 1
ATOM 804 O O . ALA A 1 102 ? 9.439 -6.444 -17.607 1.00 94.38 102 ALA A O 1
ATOM 805 N N . GLU A 1 103 ? 8.427 -4.521 -17.048 1.00 94.19 103 GLU A N 1
ATOM 806 C CA . GLU A 1 103 ? 7.273 -4.685 -17.943 1.00 94.19 103 GLU A CA 1
ATOM 807 C C . GLU A 1 103 ? 7.704 -4.681 -19.417 1.00 94.19 103 GLU A C 1
ATOM 809 O O . GLU A 1 103 ? 7.263 -5.528 -20.193 1.00 94.19 103 GLU A O 1
ATOM 814 N N . GLN A 1 104 ? 8.615 -3.781 -19.800 1.00 93.81 104 GLN A N 1
ATOM 815 C CA . GLN A 1 104 ? 9.179 -3.743 -21.147 1.00 93.81 104 GLN A CA 1
ATOM 816 C C . GLN A 1 104 ? 9.971 -5.015 -21.458 1.00 93.81 104 GLN A C 1
ATOM 818 O O . GLN A 1 104 ? 9.787 -5.594 -22.525 1.00 93.81 104 GLN A O 1
ATOM 823 N N . ALA A 1 105 ? 10.828 -5.467 -20.540 1.00 94.06 105 ALA A N 1
ATOM 824 C CA . ALA A 1 105 ? 11.594 -6.696 -20.718 1.00 94.06 105 ALA A CA 1
ATOM 825 C C . ALA A 1 105 ? 10.676 -7.919 -20.868 1.00 94.06 105 ALA A C 1
ATOM 827 O O . ALA A 1 105 ? 10.902 -8.744 -21.751 1.00 94.06 105 ALA A O 1
ATOM 828 N N . ALA A 1 106 ? 9.615 -8.008 -20.059 1.00 93.31 106 ALA A N 1
ATOM 829 C CA . ALA A 1 106 ? 8.621 -9.074 -20.157 1.00 93.31 106 ALA A CA 1
ATOM 830 C C . ALA A 1 106 ? 7.891 -9.049 -21.508 1.00 93.31 106 ALA A C 1
ATOM 832 O O . ALA A 1 106 ? 7.797 -10.077 -22.174 1.00 93.31 106 ALA A O 1
ATOM 833 N N . PHE A 1 107 ? 7.450 -7.871 -21.955 1.00 92.12 107 PHE A N 1
ATOM 834 C CA . PHE A 1 107 ? 6.800 -7.713 -23.255 1.00 92.12 107 PHE A CA 1
ATOM 835 C C . PHE A 1 107 ? 7.726 -8.083 -24.421 1.00 92.12 107 PHE A C 1
ATOM 837 O O . PHE A 1 107 ? 7.313 -8.779 -25.344 1.00 92.12 107 PHE A O 1
ATOM 844 N N . VAL A 1 108 ? 8.988 -7.646 -24.384 1.00 91.75 108 VAL A N 1
ATOM 845 C CA . VAL A 1 108 ? 9.984 -7.990 -25.411 1.00 91.75 108 VAL A CA 1
ATOM 846 C C . VAL A 1 108 ? 10.272 -9.491 -25.418 1.00 91.75 108 VAL A C 1
ATOM 848 O O . VAL A 1 108 ? 10.418 -10.062 -26.493 1.00 91.75 108 VAL A O 1
ATOM 851 N N . ALA A 1 109 ? 10.311 -10.149 -24.259 1.00 90.25 109 ALA A N 1
ATOM 852 C CA . ALA A 1 109 ? 10.472 -11.599 -24.187 1.00 90.25 109 ALA A CA 1
ATOM 853 C C . ALA A 1 109 ? 9.269 -12.356 -24.781 1.00 90.25 109 ALA A C 1
ATOM 855 O O . ALA A 1 109 ? 9.459 -13.367 -25.451 1.00 90.25 109 ALA A O 1
ATOM 856 N N . GLU A 1 110 ? 8.045 -11.861 -24.570 1.00 92.38 110 GLU A N 1
ATOM 857 C CA . GLU A 1 110 ? 6.817 -12.466 -25.103 1.00 92.38 110 GLU A CA 1
ATOM 858 C C . GLU A 1 110 ? 6.660 -12.240 -26.615 1.00 92.38 110 GLU A C 1
ATOM 860 O O . GLU A 1 110 ? 6.374 -13.171 -27.367 1.00 92.38 110 GLU A O 1
ATOM 865 N N . MET A 1 111 ? 6.873 -11.006 -27.076 1.00 90.88 111 MET A N 1
ATOM 866 C CA . MET A 1 111 ? 6.596 -10.603 -28.458 1.00 90.88 111 MET A CA 1
ATOM 867 C C . MET A 1 111 ? 7.813 -10.663 -29.380 1.00 90.88 111 MET A C 1
ATOM 869 O O . MET A 1 111 ? 7.642 -10.740 -30.594 1.00 90.88 111 MET A O 1
ATOM 873 N N . GLY A 1 112 ? 9.035 -10.642 -28.847 1.00 85.12 112 GLY A N 1
ATOM 874 C CA . GLY A 1 112 ? 10.279 -10.699 -29.621 1.00 85.12 112 GLY A CA 1
ATOM 875 C C . GLY A 1 112 ? 10.328 -11.871 -30.606 1.00 85.12 112 GLY A C 1
ATOM 876 O O . GLY A 1 112 ? 10.543 -11.621 -31.790 1.00 85.12 112 GLY A O 1
ATOM 877 N N . PRO A 1 113 ? 10.031 -13.115 -30.186 1.00 84.94 113 PRO A N 1
ATOM 878 C CA . PRO A 1 113 ? 9.991 -14.263 -31.095 1.00 84.94 113 PRO A CA 1
ATOM 879 C C . PRO A 1 113 ? 8.953 -14.123 -32.223 1.00 84.94 113 PRO A C 1
ATOM 881 O O . PRO A 1 113 ? 9.194 -14.553 -33.347 1.00 84.94 113 PRO A O 1
ATOM 884 N N . LEU A 1 114 ? 7.810 -13.481 -31.950 1.00 79.38 114 LEU A N 1
ATOM 885 C CA . LEU A 1 114 ? 6.738 -13.256 -32.930 1.00 79.38 114 LEU A CA 1
ATOM 886 C C . LEU A 1 114 ? 7.044 -12.103 -33.900 1.00 79.38 114 LEU A C 1
ATOM 888 O O . LEU A 1 114 ? 6.581 -12.125 -35.038 1.00 79.38 114 LEU A O 1
ATOM 892 N N . LEU A 1 115 ? 7.793 -11.092 -33.453 1.00 75.19 115 LEU A N 1
ATOM 893 C CA . LEU A 1 115 ? 8.120 -9.889 -34.227 1.00 75.19 115 LEU A CA 1
ATOM 894 C C . LEU A 1 115 ? 9.431 -10.013 -35.015 1.00 75.19 115 LEU A C 1
ATOM 896 O O . LEU A 1 115 ? 9.584 -9.337 -36.030 1.00 75.19 115 LEU A O 1
ATOM 900 N N . LEU A 1 116 ? 10.367 -10.851 -34.560 1.00 73.88 116 LEU A N 1
ATOM 901 C CA . LEU A 1 116 ? 11.688 -11.029 -35.176 1.00 73.88 116 LEU A CA 1
ATOM 902 C C . LEU A 1 116 ? 11.766 -12.229 -36.130 1.00 73.88 116 LEU A C 1
ATOM 904 O O . LEU A 1 116 ? 12.804 -12.422 -36.755 1.00 73.88 116 LEU A O 1
ATOM 908 N N . GLY A 1 117 ? 10.677 -12.990 -36.286 1.00 63.03 117 GLY A N 1
ATOM 909 C CA . GLY A 1 117 ? 10.596 -14.062 -37.278 1.00 63.03 117 GLY A CA 1
ATOM 910 C C . GLY A 1 117 ? 11.599 -15.189 -37.039 1.00 63.03 117 GLY A C 1
ATOM 911 O O . GLY A 1 117 ? 12.150 -15.714 -38.001 1.00 63.03 117 GLY A O 1
ATOM 912 N N . GLU A 1 118 ? 11.856 -15.558 -35.780 1.00 58.34 118 GLU A N 1
ATOM 913 C CA . GLU A 1 118 ? 12.555 -16.816 -35.521 1.00 58.34 118 GLU A CA 1
ATOM 914 C C . GLU A 1 118 ? 11.576 -17.958 -35.808 1.00 58.34 118 GLU A C 1
ATOM 916 O O . GLU A 1 118 ? 10.630 -18.206 -35.055 1.00 58.34 118 GLU A O 1
ATOM 921 N N . ASP A 1 119 ? 11.765 -18.570 -36.979 1.00 56.88 119 ASP A N 1
ATOM 922 C CA . ASP A 1 119 ? 10.977 -19.679 -37.498 1.00 56.88 119 ASP A CA 1
ATOM 923 C C . ASP A 1 119 ? 10.726 -20.738 -36.419 1.00 56.88 119 ASP A C 1
ATOM 925 O O . ASP A 1 119 ? 11.639 -21.280 -35.789 1.00 56.88 119 ASP A O 1
ATOM 929 N N . ARG A 1 120 ? 9.440 -21.037 -36.223 1.00 57.06 120 ARG A N 1
ATOM 930 C CA . ARG A 1 120 ? 8.981 -22.190 -35.451 1.00 57.06 120 ARG A CA 1
ATOM 931 C C . ARG A 1 120 ? 9.531 -23.456 -36.137 1.00 57.06 120 ARG A C 1
ATOM 933 O O . ARG A 1 120 ? 9.302 -23.579 -37.342 1.00 57.06 120 ARG A O 1
ATOM 940 N N . PRO A 1 121 ? 10.216 -24.378 -35.433 1.00 58.41 121 PRO A N 1
ATOM 941 C CA . PRO A 1 121 ? 10.518 -25.687 -36.005 1.00 58.41 121 PRO A CA 1
ATOM 942 C C . PRO A 1 121 ? 9.236 -26.478 -36.299 1.00 58.41 121 PRO A C 1
ATOM 944 O O . PRO A 1 121 ? 8.223 -26.273 -35.582 1.00 58.41 121 PRO A O 1
#

Organism: NCBI:txid418223

pLDDT: mean 85.37, std 16.62, range [37.0, 97.69]

Secondary structure (DSSP, 8-state):
-------GGGGGS--HHHHHHHHHHHHHHH-SSSHHHHHHHHHTS-HHHHHHHHHH-PPP-HHHHHHHHHHHHHHHHHHHHTS--HHHHHHHHHHHHHHHHHHHHHHHHHHHHHHTT----